Protein AF-A0A1Q7MEI3-F1 (afdb_monomer)

Foldseek 3Di:
DPDDKDKDKDKDFPAWADPDLFKTKTWMWIKIAIVVGPDIDIDTDIDMGGGHSVVSVVQRVCVVVVHDHPLVVVVVCCVVVLVVQQVVCVVVVHDRDDDPPPDDSVRVVVVVVVVVVVVVVVPDD

Solvent-accessible surface area (backbone atoms only — not comparable to full-atom values): 7443 Å² total; per-residue (Å²): 130,82,83,77,74,44,76,48,77,50,76,43,74,77,48,69,42,79,75,50,65,41,30,30,40,33,38,33,42,37,36,40,43,36,40,71,82,82,54,73,48,76,51,74,52,67,47,79,46,76,53,55,45,70,57,46,53,46,53,45,54,42,44,76,69,71,42,79,76,63,66,69,59,55,49,55,53,48,55,53,52,49,52,52,46,31,56,51,21,58,75,71,76,44,87,51,74,76,75,79,80,87,62,53,75,69,57,56,51,53,53,59,52,52,60,54,55,63,56,61,69,74,71,77,126

Nearest PDB structures (foldseek):
  4jf8-assembly1_A-2  TM=7.142E-01  e=5.374E-01  Bartonella birtlesii
  1q6w-assembly2_C  TM=6.175E-01  e=2.749E-01  Archaeoglobus fulgidus DSM 4304
  2c2i-assembly1_B  TM=5.760E-01  e=2.434E-01  Mycobacterium tuberculosis H37Rv
  6yn8-assembly1_A  TM=5.462E-01  e=2.785E+00  Homo sapiens
  3e99-assembly1_A  TM=4.262E-01  e=2.320E+00  Burkholderia mallei ATCC 23344

Radius of gyration: 16.88 Å; Cα contacts (8 Å, |Δi|>4): 154; chains: 1; bounding box: 48×43×38 Å

pLDDT: mean 82.18, std 17.32, range [44.19, 95.88]

Sequence (125 aa):
MPPQVQIAVNINIVGLEMKNESTADAPFVFTVNYSPSIAQLSVKGRAQVIGEEGEISKMIVEHKQNKPPPVAIIQAVSGIAMAEAILLSKSLGIPPPLPPMGLSPEQMQAQQQQGQRKSEARYTT

Mean predicted aligned error: 9.5 Å

Secondary structure (DSSP, 8-state):
-PPPPEEEEEEEE---EEEETTEEEEEEEEEEEEE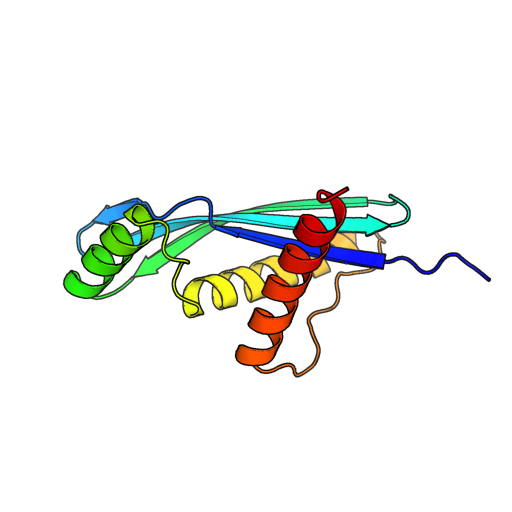S-S-EEEEEEEEEEE--HHHHHHHHHHHHTTPPPPHHHHHHHHHHHHHHHHHHHHHTTSPPPPP-TT--HHHHHHHHHHHHHHHHTTS--

Structure (mmCIF, N/CA/C/O backbone):
data_AF-A0A1Q7MEI3-F1
#
_entry.id   AF-A0A1Q7MEI3-F1
#
loop_
_atom_site.group_PDB
_atom_site.id
_atom_site.type_symbol
_atom_site.label_atom_id
_atom_site.label_alt_id
_atom_site.label_comp_id
_atom_site.label_asym_id
_atom_site.label_entity_id
_atom_site.label_seq_id
_atom_site.pdbx_PDB_ins_code
_atom_site.Cartn_x
_atom_site.Cartn_y
_atom_site.Cartn_z
_atom_site.occupancy
_atom_site.B_iso_or_equiv
_atom_site.auth_seq_id
_atom_site.auth_comp_id
_atom_site.auth_asym_id
_atom_site.auth_atom_id
_atom_site.pdbx_PDB_model_num
ATOM 1 N N . MET A 1 1 ? 28.936 4.604 -18.209 1.00 44.19 1 MET A N 1
ATOM 2 C CA . MET A 1 1 ? 28.252 3.721 -17.237 1.00 44.19 1 MET A CA 1
ATOM 3 C C . MET A 1 1 ? 26.798 3.593 -17.661 1.00 44.19 1 MET A C 1
ATOM 5 O O . MET A 1 1 ? 26.257 4.612 -18.083 1.00 44.19 1 MET A O 1
ATOM 9 N N . PRO A 1 2 ? 26.181 2.400 -17.617 1.00 51.84 2 PRO A N 1
ATOM 10 C CA . PRO A 1 2 ? 24.748 2.280 -17.869 1.00 51.84 2 PRO A CA 1
ATOM 11 C C . PRO A 1 2 ? 23.966 3.095 -16.822 1.00 51.84 2 PRO A C 1
ATOM 13 O O . PRO A 1 2 ? 24.429 3.212 -15.683 1.00 51.84 2 PRO A O 1
ATOM 16 N N . PRO A 1 3 ? 22.825 3.700 -17.191 1.00 67.62 3 PRO A N 1
ATOM 17 C CA . PRO A 1 3 ? 22.032 4.497 -16.264 1.00 67.62 3 PRO A CA 1
ATOM 18 C C . PRO A 1 3 ? 21.553 3.627 -15.098 1.00 67.62 3 PRO A C 1
ATOM 20 O O . PRO A 1 3 ? 20.952 2.573 -15.301 1.00 67.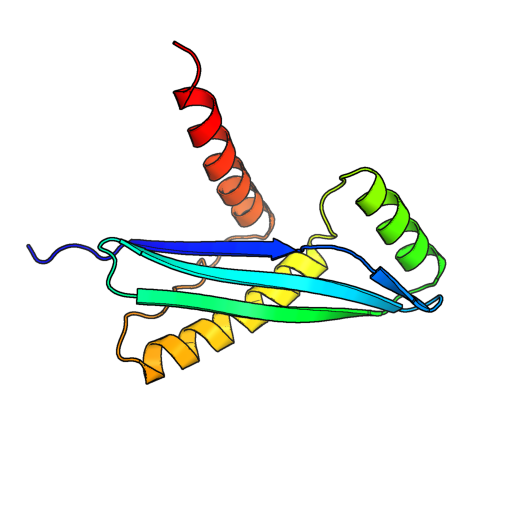62 3 PRO A O 1
ATOM 23 N N . GLN A 1 4 ? 21.837 4.065 -13.871 1.00 77.62 4 GLN A N 1
ATOM 24 C CA . GLN A 1 4 ? 21.303 3.433 -12.668 1.00 77.62 4 GLN A CA 1
ATOM 25 C C . GLN A 1 4 ? 19.794 3.682 -12.626 1.00 77.62 4 GLN A C 1
ATOM 27 O O . GLN A 1 4 ? 19.354 4.831 -12.584 1.00 77.62 4 GLN A O 1
ATOM 32 N N . VAL A 1 5 ? 19.008 2.608 -12.661 1.00 84.88 5 VAL A N 1
ATOM 33 C CA . VAL A 1 5 ? 17.550 2.685 -12.563 1.00 84.88 5 VAL A CA 1
ATOM 34 C C . VAL A 1 5 ? 17.173 2.928 -11.106 1.00 84.88 5 VAL A C 1
ATOM 36 O O . VAL A 1 5 ? 17.458 2.107 -10.236 1.00 84.88 5 VAL A O 1
ATOM 39 N N . GLN A 1 6 ? 16.530 4.059 -10.840 1.00 87.62 6 GLN A N 1
ATOM 40 C CA . GLN A 1 6 ? 15.948 4.381 -9.543 1.00 87.62 6 GLN A CA 1
ATOM 41 C C . GLN A 1 6 ? 14.510 3.872 -9.506 1.00 87.62 6 GLN A C 1
ATOM 43 O O . GLN A 1 6 ? 13.748 4.103 -10.444 1.00 87.62 6 GLN A O 1
ATOM 48 N N . ILE A 1 7 ? 14.138 3.198 -8.421 1.00 90.31 7 ILE A N 1
ATOM 49 C CA . ILE A 1 7 ? 12.797 2.649 -8.225 1.00 90.31 7 ILE A CA 1
ATOM 50 C C . ILE A 1 7 ? 12.179 3.341 -7.014 1.00 90.31 7 ILE A C 1
ATOM 52 O O . ILE A 1 7 ? 12.733 3.287 -5.917 1.00 90.31 7 ILE A O 1
ATOM 56 N N . ALA A 1 8 ? 11.041 3.996 -7.214 1.00 90.00 8 ALA A N 1
ATOM 57 C CA . ALA A 1 8 ? 10.286 4.661 -6.162 1.00 90.00 8 ALA A CA 1
ATOM 58 C C . ALA A 1 8 ? 8.968 3.923 -5.923 1.00 90.00 8 ALA A C 1
ATOM 60 O O . ALA A 1 8 ? 8.191 3.716 -6.856 1.00 90.00 8 ALA A O 1
ATOM 61 N N . VAL A 1 9 ? 8.714 3.563 -4.667 1.00 91.31 9 VAL A N 1
ATOM 62 C CA . VAL A 1 9 ? 7.486 2.892 -4.235 1.00 91.31 9 VAL A CA 1
ATOM 63 C C . VAL A 1 9 ? 6.649 3.859 -3.406 1.00 91.31 9 VAL A C 1
ATOM 65 O O . VAL A 1 9 ? 7.176 4.542 -2.528 1.00 91.31 9 VAL A O 1
ATOM 68 N N . ASN A 1 10 ? 5.347 3.921 -3.671 1.00 90.94 10 ASN A N 1
ATOM 69 C CA . ASN A 1 10 ? 4.405 4.705 -2.879 1.00 90.94 10 ASN A CA 1
ATOM 70 C C . ASN A 1 10 ? 3.148 3.892 -2.576 1.00 90.94 10 ASN A C 1
ATOM 72 O O . ASN A 1 10 ? 2.690 3.115 -3.415 1.00 90.94 10 ASN A O 1
ATOM 76 N N . ILE A 1 11 ? 2.597 4.096 -1.383 1.00 90.50 11 ILE A N 1
ATOM 77 C CA . ILE A 1 11 ? 1.369 3.459 -0.925 1.00 90.50 11 ILE A CA 1
ATOM 78 C C . ILE A 1 11 ? 0.460 4.543 -0.395 1.00 90.50 11 ILE A C 1
ATOM 80 O O . ILE A 1 11 ? 0.845 5.304 0.491 1.00 90.50 11 ILE A O 1
ATOM 84 N N . ASN A 1 12 ? -0.755 4.567 -0.917 1.00 90.50 12 ASN A N 1
ATOM 85 C CA . ASN A 1 12 ? -1.797 5.452 -0.452 1.00 90.50 12 ASN A CA 1
ATOM 86 C C . ASN A 1 12 ? -2.997 4.627 0.006 1.00 90.50 12 ASN A C 1
ATOM 88 O O . ASN A 1 12 ? -3.571 3.882 -0.790 1.00 90.50 12 ASN A O 1
ATOM 92 N N . ILE A 1 13 ? -3.378 4.768 1.273 1.00 90.56 13 ILE A N 1
ATOM 93 C CA . ILE A 1 13 ? -4.654 4.261 1.779 1.00 90.56 13 ILE A CA 1
ATOM 94 C C . ILE A 1 13 ? -5.681 5.360 1.519 1.00 90.56 13 ILE A C 1
ATOM 96 O O . ILE A 1 13 ? -5.595 6.446 2.082 1.00 90.56 13 ILE A O 1
ATOM 100 N N . VAL A 1 14 ? -6.617 5.080 0.618 1.00 86.94 14 VAL A N 1
ATOM 101 C CA . VAL A 1 14 ? -7.574 6.054 0.080 1.00 86.94 14 VAL A CA 1
ATOM 102 C C . VAL A 1 14 ? -8.631 6.425 1.115 1.00 86.94 14 VAL A C 1
ATOM 104 O O . VAL A 1 14 ? -9.094 7.560 1.140 1.00 86.94 14 VAL A O 1
ATOM 107 N N . GLY A 1 15 ? -9.020 5.465 1.950 1.00 85.56 15 GLY A N 1
ATOM 108 C CA . GLY A 1 15 ? -10.083 5.648 2.922 1.00 85.56 15 GLY A CA 1
ATOM 109 C C . GLY A 1 15 ? -10.145 4.521 3.943 1.00 85.56 15 GLY A C 1
ATOM 110 O O . GLY A 1 15 ? -9.474 3.500 3.800 1.00 85.56 15 GLY A O 1
ATOM 111 N N . LEU A 1 16 ? -11.003 4.709 4.943 1.00 89.81 16 LEU A N 1
ATOM 112 C CA . LEU A 1 16 ? -11.478 3.666 5.846 1.00 89.81 16 LEU A CA 1
ATOM 113 C C . LEU A 1 16 ? -13.009 3.695 5.851 1.00 89.81 16 LEU A C 1
ATOM 115 O O . LEU A 1 16 ? -13.624 4.681 6.261 1.00 89.81 16 LEU A O 1
ATOM 119 N N . GLU A 1 17 ? -13.617 2.618 5.365 1.00 90.38 17 GLU A N 1
ATOM 120 C CA . GLU A 1 17 ? -15.060 2.471 5.189 1.00 90.38 17 GLU A CA 1
ATOM 121 C C . GLU A 1 17 ? -15.589 1.387 6.123 1.00 90.38 17 GLU A C 1
ATOM 123 O O . GLU A 1 17 ? -15.304 0.208 5.932 1.00 90.38 17 GLU A O 1
ATOM 128 N N . MET A 1 18 ? -16.401 1.760 7.109 1.00 91.81 18 MET A N 1
ATOM 129 C CA . MET A 1 18 ? -17.081 0.779 7.954 1.00 91.81 18 MET A CA 1
ATOM 130 C C . MET A 1 18 ? -18.009 -0.095 7.098 1.00 91.81 18 MET A C 1
ATOM 132 O O . MET A 1 18 ? -18.800 0.426 6.307 1.00 91.81 18 MET A O 1
ATOM 136 N N . LYS A 1 19 ? -17.911 -1.418 7.252 1.00 93.88 19 LYS A N 1
ATOM 137 C CA . LYS A 1 19 ? -18.821 -2.384 6.615 1.00 93.88 19 LYS A CA 1
ATOM 138 C C . LYS A 1 19 ? -19.842 -2.922 7.608 1.00 93.88 19 LYS A C 1
ATOM 140 O O . LYS A 1 19 ? -21.014 -3.031 7.265 1.00 93.88 19 LYS A O 1
ATOM 145 N N . ASN A 1 20 ? -19.405 -3.222 8.826 1.00 92.44 20 ASN A N 1
ATOM 146 C CA . ASN A 1 20 ? -20.258 -3.517 9.975 1.00 92.44 20 ASN A CA 1
ATOM 147 C C . ASN A 1 20 ? -19.527 -3.124 11.269 1.00 92.44 20 ASN A C 1
ATOM 149 O O . ASN A 1 20 ? -18.413 -2.608 11.213 1.00 92.44 20 ASN A O 1
ATOM 153 N N . GLU A 1 21 ? -20.145 -3.387 12.419 1.00 90.69 21 GLU A N 1
ATOM 154 C CA . GLU A 1 21 ? -19.615 -3.048 13.748 1.00 90.69 21 GLU A CA 1
ATOM 155 C C . GLU A 1 21 ? -18.177 -3.549 13.963 1.00 90.69 21 GLU A C 1
ATOM 157 O O . GLU A 1 21 ? -17.353 -2.826 14.500 1.00 90.69 21 GLU A O 1
ATOM 162 N N . SER A 1 22 ? -17.830 -4.732 13.451 1.00 94.12 22 SER A N 1
ATOM 163 C CA . SER A 1 22 ? -16.516 -5.371 13.651 1.00 94.12 22 SER A CA 1
ATOM 164 C C . SER A 1 22 ? -15.562 -5.289 12.453 1.00 94.12 22 SER A C 1
ATOM 166 O O . SER A 1 22 ? -14.449 -5.816 12.515 1.00 94.12 22 SER A O 1
ATOM 168 N N . THR A 1 23 ? -15.977 -4.672 11.338 1.00 95.12 23 THR A N 1
ATOM 169 C CA . THR A 1 23 ? -15.190 -4.692 10.096 1.00 95.12 23 THR A CA 1
ATOM 170 C C . THR A 1 23 ? -15.196 -3.374 9.331 1.00 95.12 23 THR A C 1
ATOM 172 O O . THR A 1 23 ? -16.216 -2.689 9.205 1.00 95.12 23 THR A O 1
ATOM 175 N N . ALA A 1 24 ? -14.047 -3.051 8.741 1.00 94.50 24 ALA A N 1
ATOM 176 C CA . ALA A 1 24 ? -13.881 -1.923 7.834 1.00 94.50 24 ALA A CA 1
ATOM 177 C C . ALA A 1 24 ? -13.039 -2.305 6.611 1.00 94.50 24 ALA A C 1
ATOM 179 O O . ALA A 1 24 ? -12.090 -3.078 6.719 1.00 94.50 24 ALA A O 1
ATOM 180 N N . ASP A 1 25 ? -13.352 -1.724 5.457 1.00 95.19 25 ASP A N 1
ATOM 181 C CA . ASP A 1 25 ? -12.514 -1.799 4.263 1.00 95.19 25 ASP A CA 1
ATOM 182 C C . ASP A 1 25 ? -11.557 -0.603 4.231 1.00 95.19 25 ASP A C 1
ATOM 184 O O . ASP A 1 25 ? -11.958 0.543 4.432 1.00 95.19 25 ASP A O 1
ATOM 188 N N . ALA A 1 26 ? -10.299 -0.865 3.894 1.00 93.88 26 ALA A N 1
ATOM 189 C CA . ALA A 1 26 ? -9.276 0.129 3.613 1.00 93.88 26 ALA A CA 1
ATOM 190 C C . ALA A 1 26 ? -8.839 0.009 2.142 1.00 93.88 26 ALA A C 1
ATOM 192 O O . ALA A 1 26 ? -7.946 -0.790 1.823 1.00 93.88 26 ALA A O 1
ATOM 193 N N . PRO A 1 27 ? -9.477 0.735 1.203 1.00 95.06 27 PRO A N 1
ATOM 194 C CA . PRO A 1 27 ? -9.031 0.772 -0.181 1.00 95.06 27 PRO A CA 1
ATOM 195 C C . PRO A 1 27 ? -7.636 1.385 -0.273 1.00 95.06 27 PRO A C 1
ATOM 197 O O . PRO A 1 27 ? -7.353 2.400 0.363 1.00 95.06 27 PRO A O 1
ATOM 200 N N . PHE A 1 28 ? -6.764 0.796 -1.083 1.00 94.31 28 PHE A N 1
ATOM 201 C CA . PHE A 1 28 ? -5.399 1.277 -1.248 1.00 94.31 28 PHE A CA 1
ATOM 202 C C . PHE A 1 28 ? -4.948 1.268 -2.705 1.00 94.31 28 PHE A C 1
ATOM 204 O O . PHE A 1 28 ? -5.441 0.506 -3.543 1.00 94.31 28 PHE A O 1
ATOM 211 N N . VAL A 1 29 ? -3.960 2.114 -2.980 1.00 95.81 29 VAL A N 1
ATOM 212 C CA . VAL A 1 29 ? -3.217 2.152 -4.235 1.00 95.81 29 VAL A CA 1
ATOM 213 C C . VAL A 1 29 ? -1.732 2.064 -3.914 1.00 95.81 29 VAL A C 1
ATOM 215 O O . VAL A 1 29 ? -1.183 2.921 -3.225 1.00 95.81 29 VAL A O 1
ATOM 218 N N . PHE A 1 30 ? -1.084 1.030 -4.430 1.00 94.44 30 PHE A N 1
ATOM 219 C CA . PHE A 1 30 ? 0.358 0.842 -4.403 1.00 94.44 30 PHE A CA 1
ATOM 220 C C . PHE A 1 30 ? 0.912 1.166 -5.787 1.00 94.44 30 PHE A C 1
ATOM 222 O O . PHE A 1 30 ? 0.350 0.735 -6.797 1.00 94.44 30 PHE A O 1
ATOM 229 N N . THR A 1 31 ? 2.000 1.924 -5.858 1.00 94.88 31 THR A N 1
ATOM 230 C CA . THR A 1 31 ? 2.632 2.294 -7.127 1.00 94.88 31 THR A CA 1
ATOM 231 C C . THR A 1 31 ? 4.131 2.068 -7.095 1.00 94.88 31 THR A C 1
ATOM 233 O O . THR A 1 31 ? 4.778 2.304 -6.076 1.00 94.88 31 THR A O 1
ATOM 236 N N . VAL A 1 32 ? 4.674 1.646 -8.235 1.00 94.25 32 VAL A N 1
ATOM 237 C CA . VAL A 1 32 ? 6.113 1.552 -8.489 1.00 94.25 32 VAL A CA 1
ATOM 238 C C . VAL A 1 32 ? 6.426 2.395 -9.710 1.00 94.25 32 VAL A C 1
ATOM 240 O O . VAL A 1 32 ? 5.859 2.169 -10.779 1.00 94.25 32 VAL A O 1
ATOM 243 N N . ASN A 1 33 ? 7.328 3.354 -9.553 1.00 93.62 33 ASN A N 1
ATOM 244 C CA . ASN A 1 33 ? 7.771 4.238 -10.622 1.00 93.62 33 ASN A CA 1
ATOM 245 C C . ASN A 1 33 ? 9.271 4.054 -10.847 1.00 93.62 33 ASN A C 1
ATOM 247 O O . ASN A 1 33 ? 10.039 3.991 -9.885 1.00 93.62 33 ASN A O 1
ATOM 251 N N . TYR A 1 34 ? 9.682 3.997 -12.110 1.00 92.19 34 TYR A N 1
ATOM 252 C CA . TYR A 1 34 ? 11.074 3.808 -12.502 1.00 92.19 34 TYR A CA 1
ATOM 253 C C . TYR A 1 34 ? 11.635 5.099 -13.105 1.00 92.19 34 TYR A C 1
ATOM 255 O O . TYR A 1 34 ? 10.943 5.789 -13.851 1.00 92.19 34 TYR A O 1
ATOM 263 N N . SER A 1 35 ? 12.889 5.428 -12.795 1.00 90.69 35 SER A N 1
ATOM 264 C CA . SER A 1 35 ? 13.613 6.555 -13.392 1.00 90.69 35 SER A CA 1
ATOM 265 C C . SER A 1 35 ? 15.003 6.101 -13.861 1.00 90.69 35 SER A C 1
ATOM 267 O O . SER A 1 35 ? 15.808 5.701 -13.018 1.00 90.69 35 SER A O 1
ATOM 269 N N . PRO A 1 36 ? 15.315 6.126 -15.174 1.00 91.44 36 PRO A N 1
ATOM 270 C CA . PRO A 1 36 ? 14.468 6.597 -16.278 1.00 91.44 36 PRO A CA 1
ATOM 271 C C . PRO A 1 36 ? 13.174 5.774 -16.440 1.00 91.44 36 PRO A C 1
ATOM 273 O O . PRO A 1 36 ? 13.113 4.626 -16.001 1.00 91.44 36 PRO A O 1
ATOM 276 N N . SER A 1 37 ? 12.140 6.379 -17.041 1.00 90.50 37 SER A N 1
ATOM 277 C CA . SER A 1 37 ? 10.790 5.796 -17.151 1.00 90.50 37 SER A CA 1
ATOM 278 C C . SER A 1 37 ? 10.759 4.617 -18.120 1.00 90.50 37 SER A C 1
ATOM 280 O O . SER A 1 37 ? 10.476 4.764 -19.306 1.00 90.50 37 SER A O 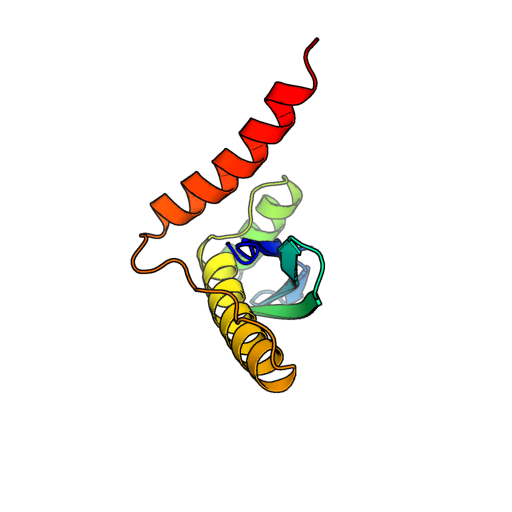1
ATOM 282 N N . ILE A 1 38 ? 11.101 3.442 -17.600 1.00 91.38 38 ILE A N 1
ATOM 283 C CA . ILE A 1 38 ? 11.049 2.167 -18.325 1.00 91.38 38 ILE A CA 1
ATOM 284 C C . ILE A 1 38 ? 9.759 1.393 -18.040 1.00 91.38 38 ILE A C 1
ATOM 286 O O . ILE A 1 38 ? 9.374 0.535 -18.827 1.00 91.38 38 ILE A O 1
ATOM 290 N N . ALA A 1 39 ? 9.104 1.679 -16.913 1.00 92.69 39 ALA A N 1
ATOM 291 C CA . ALA A 1 39 ? 7.868 1.043 -16.486 1.00 92.69 39 ALA A CA 1
ATOM 292 C C . ALA A 1 39 ? 7.175 1.872 -15.397 1.00 92.69 39 ALA A C 1
ATOM 294 O O . ALA A 1 39 ? 7.793 2.700 -14.722 1.00 92.69 39 ALA A O 1
ATOM 295 N N . GLN A 1 40 ? 5.892 1.586 -15.197 1.00 94.12 40 GLN A N 1
ATOM 296 C CA . GLN A 1 40 ? 5.113 2.026 -14.050 1.00 94.12 40 GLN A CA 1
ATOM 297 C C . GLN A 1 40 ? 4.121 0.919 -13.688 1.00 94.12 40 GLN A C 1
ATOM 299 O O . GLN A 1 40 ? 3.441 0.388 -14.564 1.00 94.12 40 GLN A O 1
ATOM 304 N N . LEU A 1 41 ? 4.036 0.570 -12.404 1.00 94.56 41 LEU A N 1
ATOM 305 C CA . LEU A 1 41 ? 3.094 -0.429 -11.900 1.00 94.56 41 LEU A CA 1
ATOM 306 C C . LEU A 1 41 ? 2.135 0.239 -10.928 1.00 94.56 41 LEU A C 1
ATOM 308 O O . LEU A 1 41 ? 2.550 1.055 -10.107 1.00 94.56 41 LEU A O 1
ATOM 312 N N . SER A 1 42 ? 0.860 -0.135 -11.002 1.00 94.31 42 SER A N 1
ATOM 313 C CA . SER A 1 42 ? -0.152 0.261 -10.030 1.00 94.31 42 SER A CA 1
ATOM 314 C C . SER A 1 42 ? -0.968 -0.956 -9.620 1.00 94.31 42 SER A C 1
ATOM 316 O O . SER A 1 42 ? -1.593 -1.601 -10.459 1.00 94.31 42 SER A O 1
ATOM 318 N N . VAL A 1 43 ? -0.961 -1.255 -8.324 1.00 94.19 43 VAL A N 1
ATOM 319 C CA . VAL A 1 43 ? -1.762 -2.313 -7.711 1.00 94.19 43 VAL A CA 1
ATOM 320 C C . VAL A 1 43 ? -2.818 -1.637 -6.850 1.00 94.19 43 VAL A C 1
ATOM 322 O O . VAL A 1 43 ? -2.496 -0.877 -5.937 1.00 94.19 43 VAL A O 1
ATOM 325 N N . LYS A 1 44 ? -4.088 -1.887 -7.161 1.00 95.00 44 LYS A N 1
ATOM 326 C CA . LYS A 1 44 ? -5.226 -1.388 -6.385 1.00 95.00 44 LYS A CA 1
ATOM 327 C C . LYS A 1 44 ? -5.858 -2.551 -5.648 1.00 95.00 44 LYS A C 1
ATOM 329 O O . LYS A 1 44 ? -6.055 -3.613 -6.234 1.00 95.00 44 LYS A O 1
ATOM 334 N N . GLY A 1 45 ? -6.204 -2.336 -4.391 1.00 94.06 45 GLY A N 1
ATOM 335 C CA . GLY A 1 45 ? -6.815 -3.370 -3.572 1.00 94.06 45 GLY A CA 1
ATOM 336 C C . GLY A 1 45 ? -7.668 -2.791 -2.461 1.00 94.06 45 GLY A C 1
ATOM 337 O O . GLY A 1 45 ? -7.799 -1.576 -2.311 1.00 94.06 45 GLY A O 1
ATOM 338 N N . ARG A 1 46 ? -8.266 -3.689 -1.685 1.00 94.56 46 ARG A N 1
ATOM 339 C CA . ARG A 1 46 ? -8.986 -3.367 -0.456 1.00 94.56 46 ARG A CA 1
ATOM 340 C C . ARG A 1 46 ? -8.486 -4.302 0.629 1.00 94.56 46 ARG A C 1
ATOM 342 O O . ARG A 1 46 ? -8.567 -5.515 0.460 1.00 94.56 46 ARG A O 1
ATOM 349 N N . ALA A 1 47 ? -7.946 -3.742 1.703 1.00 93.62 47 ALA A N 1
ATOM 350 C CA . ALA A 1 47 ? -7.651 -4.512 2.900 1.00 93.62 47 ALA A CA 1
ATOM 351 C C . ALA A 1 47 ? -8.898 -4.551 3.781 1.00 93.62 47 ALA A C 1
ATOM 353 O O . ALA A 1 47 ? -9.514 -3.515 4.008 1.00 93.62 47 ALA A O 1
ATOM 354 N N . GLN A 1 48 ? -9.263 -5.730 4.270 1.00 94.81 48 GLN A N 1
ATOM 355 C CA . GLN A 1 48 ? -10.316 -5.866 5.267 1.00 94.81 48 GLN A CA 1
ATOM 356 C C . GLN A 1 48 ? -9.681 -5.833 6.657 1.00 94.81 48 GLN A C 1
ATOM 358 O O . GLN A 1 48 ? -8.780 -6.616 6.956 1.00 94.81 48 GLN A O 1
ATOM 363 N N . VAL A 1 49 ? -10.146 -4.912 7.490 1.00 93.62 49 VAL A N 1
ATOM 364 C CA . VAL A 1 49 ? -9.749 -4.758 8.888 1.00 93.62 49 VAL A CA 1
ATOM 365 C C . VAL A 1 49 ? -10.842 -5.372 9.743 1.00 93.62 49 VAL A C 1
ATOM 367 O O . VAL A 1 49 ? -12.011 -5.031 9.574 1.00 93.62 49 VAL A O 1
ATOM 370 N N . ILE A 1 50 ? -10.458 -6.277 10.638 1.00 94.38 50 ILE A N 1
ATOM 371 C CA . ILE A 1 50 ? -11.360 -6.982 11.549 1.00 94.38 50 ILE A CA 1
ATOM 372 C C . ILE A 1 50 ? -10.869 -6.707 12.968 1.00 94.38 50 ILE A C 1
ATOM 374 O O . ILE A 1 50 ? -9.675 -6.857 13.233 1.00 94.38 50 ILE A O 1
ATOM 378 N N . GLY A 1 51 ? -11.766 -6.295 13.858 1.00 93.06 51 GLY A N 1
ATOM 379 C CA . GLY A 1 51 ? -11.430 -5.947 15.238 1.00 93.06 51 GLY A CA 1
ATOM 380 C C . GLY A 1 51 ? -12.670 -5.761 16.105 1.00 93.06 51 GLY A C 1
ATOM 381 O O . GLY A 1 51 ? -13.793 -6.016 15.664 1.00 93.06 51 GLY A O 1
ATOM 382 N N . GLU A 1 52 ? -12.469 -5.317 17.344 1.00 95.88 52 GLU A N 1
ATOM 383 C CA . GLU A 1 52 ? -13.583 -5.001 18.239 1.00 95.88 52 GLU A CA 1
ATOM 384 C C . GLU A 1 52 ? -14.339 -3.747 17.771 1.00 95.88 52 GLU A C 1
ATOM 386 O O . GLU A 1 52 ? -13.755 -2.824 17.196 1.00 95.88 52 GLU A O 1
ATOM 391 N N . GLU A 1 53 ? -15.641 -3.673 18.063 1.00 94.44 53 GLU A N 1
ATOM 392 C CA . GLU A 1 53 ? -16.502 -2.565 17.621 1.00 94.44 53 GLU A CA 1
ATOM 393 C C . GLU A 1 53 ? -15.977 -1.189 18.046 1.00 94.44 53 GLU A C 1
ATOM 395 O O . GLU A 1 53 ? -15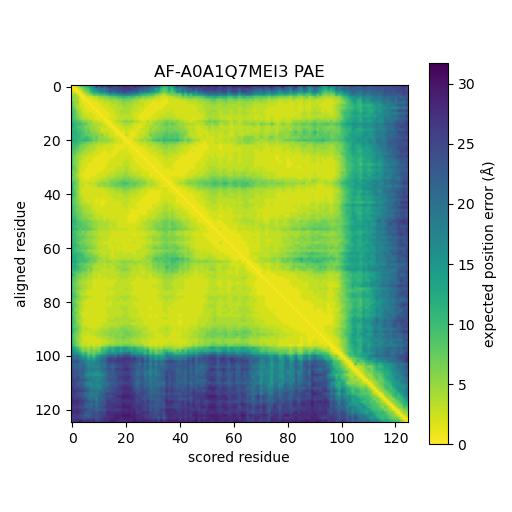.963 -0.237 17.254 1.00 94.44 53 GLU A O 1
ATOM 400 N N . GLY A 1 54 ? -15.489 -1.089 19.285 1.00 93.88 54 GLY A N 1
ATOM 401 C CA . GLY A 1 54 ? -14.898 0.138 19.812 1.00 93.88 54 GLY A CA 1
ATOM 402 C C . GLY A 1 54 ? -13.633 0.558 19.059 1.00 93.88 54 GLY A C 1
ATOM 403 O O . GLY A 1 54 ? -13.434 1.750 18.809 1.00 93.88 54 GLY A O 1
ATOM 404 N N . GLU A 1 55 ? -12.799 -0.400 18.647 1.00 92.38 55 GLU A N 1
ATOM 405 C CA . GLU A 1 55 ? -11.568 -0.135 17.897 1.00 92.38 55 GLU A CA 1
ATOM 406 C C . GLU A 1 55 ? -11.866 0.313 16.466 1.00 92.38 55 GLU A C 1
ATOM 408 O O . GLU A 1 55 ? -11.315 1.319 16.007 1.00 92.38 55 GLU A O 1
ATOM 413 N N . ILE A 1 56 ? -12.779 -0.381 15.780 1.00 94.19 56 ILE A N 1
ATOM 414 C CA . ILE A 1 56 ? -13.192 -0.044 14.412 1.00 94.19 56 ILE A CA 1
ATOM 415 C C . ILE A 1 56 ? -13.847 1.338 14.387 1.00 94.19 56 ILE A C 1
ATOM 417 O O . ILE A 1 56 ? -13.464 2.197 13.586 1.00 94.19 56 ILE A O 1
ATOM 421 N N . SER A 1 57 ? -14.780 1.596 15.302 1.00 92.44 57 SER A N 1
ATOM 422 C CA . SER A 1 57 ? -15.459 2.890 15.407 1.00 92.44 57 SER A CA 1
ATOM 423 C C . SER A 1 57 ? -14.475 4.026 15.680 1.00 92.44 57 SER A C 1
ATOM 425 O O . SER A 1 57 ? -14.516 5.060 15.003 1.00 92.44 57 SER A O 1
ATOM 427 N N . LYS A 1 58 ? -13.537 3.828 16.615 1.00 92.25 58 LYS A N 1
ATOM 428 C CA . LYS A 1 58 ? -12.486 4.808 16.910 1.00 92.25 58 LYS A CA 1
ATOM 429 C C . LYS A 1 58 ? -11.609 5.070 15.689 1.00 92.25 58 LYS A C 1
ATOM 431 O O . LYS A 1 58 ? -11.404 6.231 15.341 1.00 92.25 58 LYS A O 1
ATOM 436 N N . MET A 1 59 ? -11.144 4.023 15.014 1.00 90.69 59 MET A N 1
ATOM 437 C CA . MET A 1 59 ? -10.307 4.138 13.819 1.00 90.69 59 MET A CA 1
ATOM 438 C C . MET A 1 59 ? -11.004 4.946 12.711 1.00 90.69 59 MET A C 1
ATOM 440 O O . MET A 1 59 ? -10.385 5.815 12.096 1.00 90.69 59 MET A O 1
ATOM 444 N N . ILE A 1 60 ? -12.300 4.715 12.484 1.00 90.00 60 ILE A N 1
ATOM 445 C CA . ILE A 1 60 ? -13.097 5.459 11.496 1.00 90.00 60 ILE A CA 1
ATOM 446 C C . ILE A 1 60 ? -13.217 6.940 11.879 1.00 90.00 60 ILE A C 1
ATOM 448 O O . ILE A 1 60 ? -13.056 7.817 11.027 1.00 90.00 60 ILE A O 1
ATO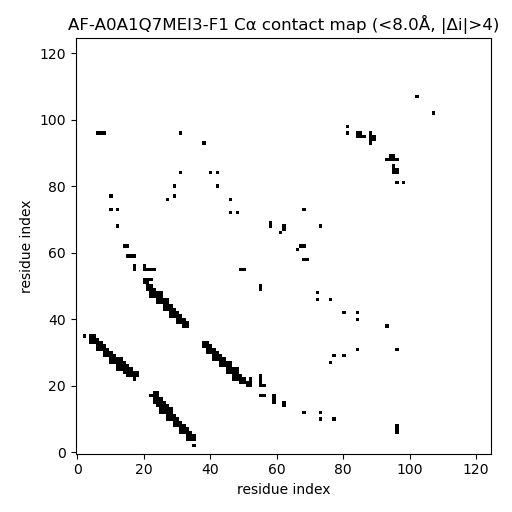M 452 N N . VAL A 1 61 ? -13.482 7.241 13.154 1.00 92.25 61 VAL A N 1
ATOM 453 C CA . VAL A 1 61 ? -13.559 8.625 13.652 1.00 92.25 61 VAL A CA 1
ATOM 454 C C . VAL A 1 61 ? -12.210 9.333 13.525 1.00 92.25 61 VAL A C 1
ATOM 456 O O . VAL A 1 61 ? -12.155 10.470 13.060 1.00 92.25 61 VAL A O 1
ATOM 459 N N . GLU A 1 62 ? -11.120 8.665 13.892 1.0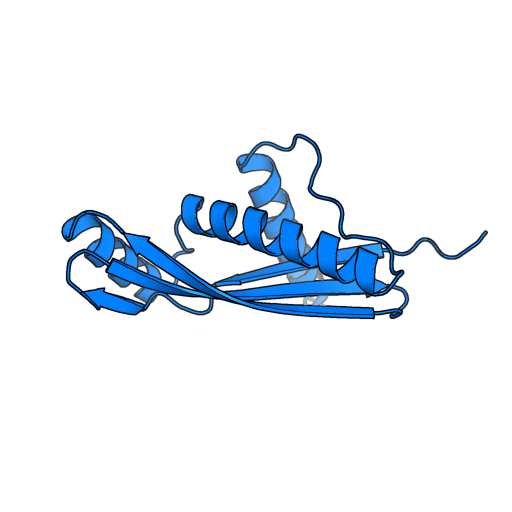0 91.25 62 GLU A N 1
ATOM 460 C CA . GLU A 1 62 ? -9.763 9.197 13.778 1.00 91.25 62 GLU A CA 1
ATOM 461 C C . GLU A 1 62 ? -9.385 9.482 12.322 1.00 91.25 62 GLU A C 1
ATOM 463 O O . GLU A 1 62 ? -8.851 10.551 12.021 1.00 91.25 62 GLU A O 1
ATOM 468 N N . HIS A 1 63 ? -9.741 8.588 11.401 1.00 87.31 63 HIS A N 1
ATOM 469 C CA . HIS A 1 63 ? -9.500 8.797 9.979 1.00 87.31 63 HIS A CA 1
ATOM 470 C C . HIS A 1 63 ? -10.273 9.999 9.418 1.00 87.31 63 HIS A C 1
ATOM 472 O O . HIS A 1 63 ? -9.709 10.798 8.671 1.00 87.31 63 HIS A O 1
ATOM 478 N N . LYS A 1 64 ? -11.529 10.207 9.845 1.00 88.06 64 LYS A N 1
ATOM 479 C CA . LYS A 1 64 ? -12.308 11.416 9.499 1.00 88.06 64 LYS A CA 1
ATOM 480 C C . LYS A 1 64 ? -11.665 12.711 10.009 1.00 88.06 64 LYS A C 1
ATOM 482 O O . LYS A 1 64 ? -11.910 13.772 9.446 1.00 88.06 64 LYS A O 1
ATOM 487 N N . GLN A 1 65 ? -10.838 12.633 11.051 1.00 91.81 65 GLN A N 1
ATOM 488 C CA . GLN A 1 65 ? -10.041 13.754 11.564 1.00 91.81 65 GLN A CA 1
ATOM 489 C C . GLN A 1 65 ? -8.705 13.925 10.820 1.00 91.81 65 GLN A C 1
ATOM 491 O O . GLN A 1 65 ? -7.834 14.651 11.295 1.00 91.81 65 GLN A O 1
ATOM 496 N N . ASN A 1 66 ? -8.523 13.269 9.668 1.00 85.81 66 ASN A N 1
ATOM 497 C CA . ASN A 1 66 ? -7.278 13.234 8.895 1.00 85.81 66 ASN A CA 1
ATOM 498 C C . ASN A 1 66 ? -6.084 12.663 9.673 1.00 85.81 66 ASN A C 1
ATOM 500 O O . ASN A 1 66 ? -4.930 12.947 9.344 1.00 85.81 66 ASN A O 1
ATOM 504 N N . LYS A 1 67 ? -6.335 11.840 10.700 1.00 88.19 67 LYS A N 1
ATOM 505 C CA . LYS A 1 67 ? -5.253 11.083 11.327 1.00 88.19 67 LYS A CA 1
ATOM 506 C C . LYS A 1 67 ? -4.789 9.975 10.375 1.00 88.19 67 LYS A C 1
ATOM 508 O O . LYS A 1 67 ? -5.611 9.403 9.648 1.00 88.19 67 LYS A O 1
ATOM 513 N N . PRO A 1 68 ? -3.481 9.664 10.367 1.00 84.56 68 PRO A N 1
ATOM 514 C CA . PRO A 1 68 ? -2.958 8.592 9.539 1.00 84.56 68 PRO A CA 1
ATOM 515 C C . PRO A 1 68 ? -3.587 7.247 9.940 1.00 84.56 68 PRO A C 1
ATOM 517 O O . PRO A 1 68 ? -3.868 7.036 11.123 1.00 84.56 68 PRO A O 1
ATOM 520 N N . PRO A 1 69 ? -3.785 6.321 8.985 1.00 85.38 69 PRO A N 1
ATOM 521 C CA . PRO A 1 69 ? -4.236 4.971 9.295 1.00 85.38 69 PRO A CA 1
ATOM 522 C C . PRO A 1 69 ? -3.283 4.259 10.266 1.00 85.38 69 PRO A C 1
ATOM 524 O O . PRO A 1 69 ? -2.077 4.536 10.257 1.00 85.38 69 PRO A O 1
ATOM 527 N N . PRO A 1 70 ? -3.786 3.295 11.056 1.00 87.69 70 PRO A N 1
ATOM 528 C CA . PRO A 1 70 ? -2.947 2.449 11.888 1.00 87.69 70 PRO A CA 1
ATOM 529 C C . PRO A 1 70 ? -1.765 1.851 11.120 1.00 87.69 70 PRO A C 1
ATOM 531 O O . PRO A 1 70 ? -1.911 1.302 10.025 1.00 87.69 70 PRO A O 1
ATOM 534 N N . VAL A 1 71 ? -0.586 1.908 11.737 1.00 86.56 71 VAL A N 1
ATOM 535 C CA . VAL A 1 71 ? 0.679 1.449 11.141 1.00 86.56 71 VAL A CA 1
ATOM 536 C C . VAL A 1 71 ? 0.606 -0.018 10.717 1.00 86.56 71 VAL A C 1
ATOM 538 O O . VAL A 1 71 ? 1.141 -0.377 9.672 1.00 86.56 71 VAL A O 1
ATOM 541 N N . ALA A 1 72 ? -0.108 -0.848 11.480 1.00 88.06 72 ALA A N 1
ATOM 542 C CA . ALA A 1 72 ? -0.318 -2.257 11.163 1.00 88.06 72 ALA A CA 1
ATOM 543 C C . ALA A 1 72 ? -0.992 -2.459 9.793 1.00 88.06 72 ALA A C 1
ATOM 545 O O . ALA A 1 72 ? -0.577 -3.327 9.028 1.00 88.06 72 ALA A O 1
ATOM 546 N N . ILE A 1 73 ? -1.972 -1.618 9.442 1.00 89.19 73 ILE A N 1
ATOM 547 C CA . ILE A 1 73 ? -2.656 -1.682 8.143 1.00 89.19 73 ILE A CA 1
ATOM 548 C C . ILE A 1 73 ? -1.680 -1.309 7.029 1.00 89.19 73 ILE A C 1
ATOM 550 O O . ILE A 1 73 ? -1.576 -2.024 6.033 1.00 89.19 73 ILE A O 1
ATOM 554 N N . ILE A 1 74 ? -0.922 -0.222 7.219 1.00 89.06 74 ILE A N 1
ATOM 555 C CA . ILE A 1 74 ? 0.086 0.225 6.250 1.00 89.06 74 ILE A CA 1
ATOM 556 C C . ILE A 1 74 ? 1.098 -0.897 6.004 1.00 89.06 74 ILE A C 1
ATOM 558 O O . ILE A 1 74 ? 1.376 -1.222 4.852 1.00 89.06 74 ILE A O 1
ATOM 562 N N . GLN A 1 75 ? 1.616 -1.526 7.058 1.00 88.00 75 GLN A N 1
ATOM 563 C CA . GLN A 1 75 ? 2.606 -2.600 6.951 1.00 88.00 75 GLN A CA 1
ATOM 564 C C . GLN A 1 75 ? 2.053 -3.844 6.255 1.00 88.00 75 GLN A C 1
ATOM 566 O O . GLN A 1 75 ? 2.704 -4.366 5.349 1.00 88.00 75 GLN A O 1
ATOM 571 N N . ALA A 1 76 ? 0.852 -4.288 6.631 1.00 89.62 76 ALA A N 1
ATOM 572 C CA . ALA A 1 76 ? 0.214 -5.454 6.028 1.00 89.62 76 ALA A CA 1
ATOM 573 C C . ALA A 1 76 ? -0.026 -5.250 4.522 1.00 89.62 76 ALA A C 1
ATOM 575 O O . ALA A 1 76 ? 0.366 -6.088 3.707 1.00 89.62 76 ALA A O 1
ATOM 576 N N . VAL A 1 77 ? -0.585 -4.095 4.143 1.00 91.94 77 VAL A N 1
ATOM 577 C CA . VAL A 1 77 ? -0.795 -3.722 2.736 1.00 91.94 77 VAL A CA 1
ATOM 578 C C . VAL A 1 77 ? 0.535 -3.625 1.989 1.00 91.94 77 VAL A C 1
ATOM 580 O O . VAL A 1 77 ? 0.650 -4.142 0.879 1.00 91.94 77 VAL A O 1
ATOM 583 N N . SER A 1 78 ? 1.551 -3.007 2.600 1.00 90.12 78 SER A N 1
ATOM 584 C CA . SER A 1 78 ? 2.883 -2.858 2.000 1.00 90.12 78 SER A CA 1
ATOM 585 C C . SER A 1 78 ? 3.520 -4.200 1.675 1.00 90.12 78 SER A C 1
ATOM 587 O O . SER A 1 78 ? 4.035 -4.372 0.574 1.00 90.12 78 SER A O 1
ATOM 589 N N . GLY A 1 79 ? 3.485 -5.146 2.616 1.00 90.12 79 GLY A N 1
ATOM 590 C CA . GLY A 1 79 ? 4.100 -6.459 2.438 1.00 90.12 79 GLY A CA 1
ATOM 591 C C . GLY A 1 79 ? 3.474 -7.235 1.283 1.00 90.12 79 GLY A C 1
ATOM 592 O O . GLY A 1 79 ? 4.189 -7.718 0.406 1.00 90.12 79 GLY A O 1
ATOM 593 N N . ILE A 1 80 ? 2.140 -7.289 1.243 1.00 91.50 80 ILE A N 1
ATOM 594 C CA . ILE A 1 80 ? 1.401 -8.000 0.191 1.00 91.50 80 ILE A CA 1
ATOM 595 C C . ILE A 1 80 ? 1.619 -7.326 -1.167 1.00 91.50 80 ILE A C 1
ATOM 597 O O . ILE A 1 80 ? 2.001 -7.982 -2.133 1.00 91.50 80 ILE A O 1
ATOM 601 N N . ALA A 1 81 ? 1.432 -6.008 -1.249 1.00 92.75 81 ALA A N 1
ATOM 602 C CA . ALA A 1 81 ? 1.544 -5.295 -2.517 1.00 92.75 81 ALA A CA 1
ATOM 603 C C . ALA A 1 81 ? 2.981 -5.288 -3.068 1.00 92.75 81 ALA A C 1
ATOM 605 O O . ALA A 1 81 ? 3.168 -5.364 -4.282 1.00 92.75 81 ALA A O 1
ATOM 606 N N . MET A 1 82 ? 3.996 -5.258 -2.197 1.00 92.50 82 MET A N 1
ATOM 607 C CA . MET A 1 82 ? 5.393 -5.423 -2.601 1.00 92.50 82 MET A CA 1
ATOM 608 C C . MET A 1 82 ? 5.634 -6.813 -3.204 1.00 92.50 82 MET A C 1
ATOM 610 O O . MET A 1 82 ? 6.269 -6.909 -4.252 1.00 92.50 82 MET A O 1
ATOM 614 N N . ALA A 1 83 ? 5.119 -7.881 -2.583 1.00 92.81 83 ALA A N 1
ATOM 615 C CA . ALA A 1 83 ? 5.259 -9.239 -3.110 1.00 92.81 83 ALA A CA 1
ATOM 616 C C . ALA A 1 83 ? 4.634 -9.372 -4.511 1.00 92.81 83 ALA A C 1
ATOM 618 O O . ALA A 1 83 ? 5.289 -9.860 -5.434 1.00 92.81 83 ALA A O 1
ATOM 619 N N . GLU A 1 84 ? 3.420 -8.849 -4.693 1.00 93.88 84 GLU A N 1
ATOM 620 C CA . GLU A 1 84 ? 2.751 -8.799 -5.998 1.00 93.88 84 GLU A CA 1
ATOM 621 C C . GLU A 1 84 ? 3.564 -8.002 -7.022 1.00 93.88 84 GLU A C 1
ATOM 623 O O . GLU A 1 84 ? 3.795 -8.460 -8.142 1.00 93.88 84 GLU A O 1
ATOM 628 N N . ALA A 1 85 ? 4.075 -6.832 -6.635 1.00 93.44 85 ALA A N 1
ATOM 629 C CA . ALA A 1 85 ? 4.889 -6.012 -7.520 1.00 93.44 85 ALA A CA 1
ATOM 630 C C . ALA A 1 85 ? 6.175 -6.729 -7.959 1.00 93.44 85 ALA A C 1
ATOM 632 O O . ALA A 1 85 ? 6.529 -6.654 -9.131 1.00 93.44 85 ALA A O 1
ATOM 633 N N . ILE A 1 86 ? 6.839 -7.475 -7.071 1.00 94.00 86 ILE A N 1
ATOM 634 C CA . ILE A 1 86 ? 8.026 -8.276 -7.415 1.00 94.00 86 ILE A CA 1
ATOM 635 C C . ILE A 1 86 ? 7.679 -9.350 -8.454 1.00 94.00 86 ILE A C 1
ATOM 637 O O . ILE A 1 86 ? 8.404 -9.512 -9.443 1.00 94.00 86 ILE A O 1
ATOM 641 N N . LEU A 1 87 ? 6.571 -10.072 -8.260 1.00 95.06 87 LEU A N 1
ATOM 642 C CA . LEU A 1 87 ? 6.124 -11.110 -9.194 1.00 95.06 87 LEU A CA 1
ATOM 643 C C . LEU A 1 87 ? 5.735 -10.524 -10.560 1.00 95.06 87 LEU A C 1
ATOM 645 O O . LEU A 1 87 ? 6.106 -11.081 -11.602 1.00 95.06 87 LEU A O 1
ATOM 649 N N . LEU A 1 88 ? 5.056 -9.375 -10.569 1.00 95.38 88 LEU A N 1
ATOM 650 C CA . LEU A 1 88 ? 4.716 -8.644 -11.790 1.00 95.38 88 LEU A CA 1
ATOM 651 C C . LEU A 1 88 ? 5.973 -8.146 -12.510 1.00 95.38 88 LEU A C 1
ATOM 653 O O . LEU A 1 88 ? 6.116 -8.374 -13.710 1.00 95.38 88 LEU A O 1
ATOM 657 N N . SER A 1 89 ? 6.922 -7.545 -11.788 1.00 94.19 89 SER A N 1
ATOM 658 C CA . SER A 1 89 ? 8.191 -7.081 -12.356 1.00 94.19 89 SER A CA 1
ATOM 659 C C . SER A 1 89 ? 8.974 -8.220 -13.009 1.00 94.19 89 SER A C 1
ATOM 661 O O . SER A 1 89 ? 9.423 -8.078 -14.147 1.00 94.19 89 SER A O 1
ATOM 663 N N . LYS A 1 90 ? 9.064 -9.382 -12.343 1.00 94.19 90 LYS A N 1
ATOM 664 C CA . LYS A 1 90 ? 9.689 -10.586 -12.914 1.00 94.19 90 LYS A CA 1
ATOM 665 C C . LYS A 1 90 ? 9.000 -11.021 -14.207 1.00 94.19 90 LYS A C 1
ATOM 667 O O . LYS A 1 90 ? 9.680 -11.371 -15.166 1.00 94.19 90 LYS A O 1
ATOM 672 N N . SER A 1 91 ? 7.670 -11.009 -14.230 1.00 95.50 91 SER A N 1
ATOM 673 C CA . SER A 1 91 ? 6.884 -11.424 -15.400 1.00 95.50 91 SER A CA 1
ATOM 674 C C . SER A 1 91 ? 7.041 -10.461 -16.583 1.00 95.50 91 SER A C 1
ATOM 676 O O . SER A 1 91 ? 6.978 -10.889 -17.730 1.00 95.50 91 SER A O 1
ATOM 678 N N . LEU A 1 92 ? 7.298 -9.180 -16.306 1.00 92.94 92 LEU A N 1
ATOM 679 C CA . LEU A 1 92 ? 7.536 -8.132 -17.303 1.00 92.94 92 LEU A CA 1
ATOM 680 C C . LEU A 1 92 ? 9.016 -7.979 -17.699 1.00 92.94 92 LEU A C 1
ATOM 682 O O . LEU A 1 92 ? 9.332 -7.154 -18.552 1.00 92.94 92 LEU A O 1
ATOM 686 N N . GLY A 1 93 ? 9.930 -8.738 -17.086 1.00 92.31 93 GLY A N 1
ATOM 687 C CA . GLY A 1 93 ? 11.368 -8.641 -17.356 1.00 92.31 93 GLY A CA 1
ATOM 688 C C . GLY A 1 93 ? 12.006 -7.321 -16.905 1.00 92.31 93 GLY A C 1
ATOM 689 O O . GLY A 1 93 ? 13.080 -6.966 -17.388 1.00 92.31 93 GLY A O 1
ATOM 690 N N . ILE A 1 94 ? 11.363 -6.590 -15.991 1.00 93.56 94 ILE A N 1
ATOM 691 C CA . ILE A 1 94 ? 11.871 -5.327 -15.437 1.00 93.56 94 ILE A CA 1
ATOM 692 C C . ILE A 1 94 ? 12.485 -5.556 -14.048 1.00 93.56 94 ILE A C 1
ATOM 694 O O . ILE A 1 94 ? 12.082 -6.487 -13.344 1.00 93.56 94 ILE A O 1
ATOM 698 N N . PRO A 1 95 ? 13.433 -4.709 -13.604 1.00 91.88 95 PRO A N 1
ATOM 699 C CA . PRO A 1 95 ? 14.005 -4.824 -12.266 1.00 91.88 95 PRO A CA 1
ATOM 700 C C . PRO A 1 95 ? 12.912 -4.787 -11.179 1.00 91.88 95 PRO A C 1
ATOM 702 O O . PRO A 1 95 ? 12.066 -3.890 -11.209 1.00 91.88 95 PRO A O 1
ATOM 705 N N . PRO A 1 96 ? 12.877 -5.734 -10.227 1.00 93.25 96 PRO A N 1
ATOM 706 C CA . PRO A 1 96 ? 11.864 -5.737 -9.177 1.00 93.25 96 PRO A CA 1
ATOM 707 C C . PRO A 1 96 ? 12.098 -4.608 -8.161 1.00 93.25 96 PRO A C 1
ATOM 709 O O . PRO A 1 96 ? 13.252 -4.245 -7.911 1.00 93.25 96 PRO A O 1
ATOM 712 N N . PRO A 1 97 ? 11.036 -4.058 -7.542 1.00 90.31 97 PRO A N 1
ATOM 713 C CA . PRO A 1 97 ? 11.200 -3.175 -6.395 1.00 90.31 97 PRO A CA 1
ATOM 714 C C . PRO A 1 97 ? 11.830 -3.955 -5.236 1.00 90.31 97 PRO A C 1
ATOM 716 O O . PRO A 1 97 ? 11.442 -5.087 -4.947 1.00 90.31 97 PRO A O 1
ATOM 719 N N . LEU A 1 98 ? 12.819 -3.355 -4.576 1.00 82.88 98 LEU A N 1
ATOM 720 C CA . LEU A 1 98 ? 13.471 -3.971 -3.426 1.00 82.88 98 LEU A CA 1
ATOM 721 C C . LEU A 1 98 ? 12.743 -3.568 -2.140 1.00 82.88 98 LEU A C 1
ATOM 723 O O . LEU A 1 98 ? 12.524 -2.372 -1.922 1.00 82.88 98 LEU A O 1
ATOM 727 N N . PRO A 1 99 ? 12.400 -4.525 -1.261 1.00 71.44 99 PRO A N 1
ATOM 728 C CA . PRO A 1 99 ? 11.959 -4.179 0.074 1.00 71.44 99 PRO A CA 1
ATOM 729 C C . PRO A 1 99 ? 13.095 -3.491 0.837 1.00 71.44 99 PRO A C 1
ATOM 731 O O . PRO A 1 99 ? 14.263 -3.841 0.641 1.00 71.44 99 PRO A O 1
ATOM 734 N N . PRO A 1 100 ? 12.786 -2.522 1.716 1.00 66.06 100 PRO A N 1
ATOM 735 C CA . PRO A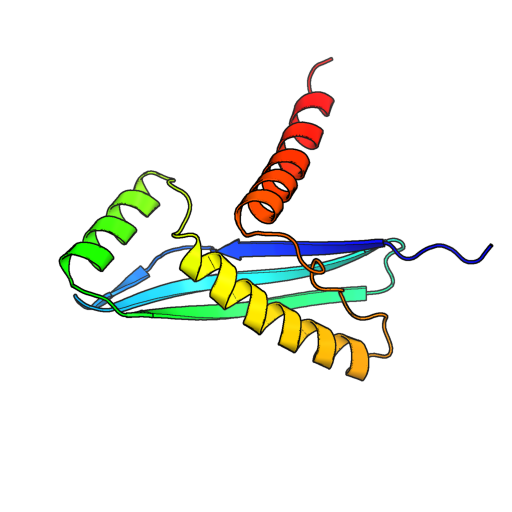 1 100 ? 13.787 -1.967 2.612 1.00 66.06 100 PRO A CA 1
ATOM 736 C C . PRO A 1 100 ? 14.369 -3.109 3.453 1.00 66.06 100 PRO A C 1
ATOM 738 O O . PRO A 1 100 ? 13.677 -3.714 4.271 1.00 66.06 100 PRO A O 1
ATOM 741 N N . MET A 1 101 ? 15.635 -3.453 3.215 1.00 50.38 101 MET A N 1
ATOM 742 C CA . MET A 1 101 ? 16.301 -4.526 3.947 1.00 50.38 101 MET A CA 1
ATOM 743 C C . MET A 1 101 ? 16.495 -4.096 5.403 1.00 50.38 101 MET A C 1
ATOM 745 O O . MET A 1 101 ? 17.218 -3.143 5.675 1.00 50.38 101 MET A O 1
ATOM 749 N N . GLY A 1 102 ? 15.847 -4.799 6.335 1.00 50.78 102 GLY A N 1
ATOM 750 C CA . GLY A 1 102 ? 16.159 -4.737 7.767 1.00 50.78 102 GLY A CA 1
ATOM 751 C C . GLY A 1 102 ? 15.873 -3.414 8.486 1.00 50.78 102 GLY A C 1
ATOM 752 O O . GLY A 1 102 ? 16.380 -3.230 9.588 1.00 50.78 102 GLY A O 1
ATOM 753 N N . LEU A 1 103 ? 15.087 -2.500 7.909 1.00 47.62 103 LEU A N 1
ATOM 754 C CA . LEU A 1 103 ? 14.710 -1.266 8.604 1.00 47.62 103 LEU A CA 1
ATOM 755 C C . LEU A 1 103 ? 13.541 -1.522 9.560 1.00 47.62 103 LEU A C 1
ATOM 757 O O . LEU A 1 103 ? 12.523 -2.102 9.174 1.00 47.62 103 LEU A O 1
ATOM 761 N N . SER A 1 104 ? 13.682 -1.071 10.807 1.00 53.38 104 SER A N 1
ATOM 762 C CA . SER A 1 104 ? 12.604 -1.129 11.790 1.00 53.38 104 SER A CA 1
ATOM 763 C C . SER A 1 104 ? 11.408 -0.267 11.335 1.00 53.38 104 SER A C 1
ATOM 765 O O . SER A 1 104 ? 11.579 0.684 10.563 1.00 53.38 104 SER A O 1
ATOM 767 N N . PRO A 1 105 ? 10.178 -0.554 11.802 1.00 54.16 105 PRO A N 1
ATOM 768 C CA . PRO A 1 105 ? 8.985 0.259 11.539 1.00 54.16 105 PRO A CA 1
ATOM 769 C C . PRO A 1 105 ? 9.179 1.777 11.684 1.00 54.16 105 PRO A C 1
ATOM 771 O O . PRO A 1 105 ? 8.645 2.549 10.887 1.00 54.16 105 PRO A O 1
ATOM 774 N N . GLU A 1 106 ? 9.982 2.200 12.661 1.00 54.16 106 GLU A N 1
ATOM 775 C CA . GLU A 1 106 ? 10.301 3.607 12.937 1.00 54.16 106 GLU A CA 1
ATOM 776 C C . GLU A 1 106 ? 11.158 4.241 11.830 1.00 54.16 106 GLU A C 1
ATOM 778 O O . GLU A 1 106 ? 10.958 5.398 11.454 1.00 54.16 106 GLU A O 1
ATOM 783 N N . GLN A 1 107 ? 12.078 3.475 11.239 1.00 54.03 107 GLN A N 1
ATOM 784 C CA . GLN A 1 107 ? 12.938 3.943 10.149 1.00 54.03 107 GLN A CA 1
ATOM 785 C C . GLN A 1 107 ? 12.170 4.064 8.822 1.00 54.03 107 GLN A C 1
ATOM 787 O O . GLN A 1 107 ? 12.443 4.973 8.033 1.00 54.03 107 GLN A O 1
ATOM 792 N N . MET A 1 108 ? 11.155 3.218 8.601 1.00 55.28 108 MET A N 1
ATOM 793 C CA . MET A 1 108 ? 10.243 3.344 7.455 1.00 55.28 108 MET A CA 1
ATOM 794 C C . MET A 1 108 ? 9.374 4.611 7.537 1.00 55.28 108 MET A C 1
ATOM 796 O O . MET A 1 108 ? 9.171 5.280 6.521 1.00 55.28 108 MET A O 1
ATOM 800 N N . GLN A 1 109 ? 8.914 4.999 8.733 1.00 55.78 109 GLN A N 1
ATOM 801 C CA . GLN A 1 109 ? 8.170 6.253 8.934 1.00 55.78 109 GLN A CA 1
ATOM 802 C C . GLN A 1 109 ? 9.047 7.495 8.720 1.00 55.78 109 GLN A C 1
ATOM 804 O O . GLN A 1 109 ? 8.601 8.469 8.107 1.00 55.78 109 GLN A O 1
ATOM 809 N N . ALA A 1 110 ? 10.313 7.453 9.151 1.00 54.84 110 ALA A N 1
ATOM 810 C CA . ALA A 1 110 ? 11.258 8.550 8.943 1.00 54.84 110 ALA A CA 1
ATOM 811 C C . ALA A 1 110 ? 11.558 8.800 7.451 1.00 54.84 110 ALA A C 1
ATOM 813 O O . ALA A 1 110 ? 11.685 9.953 7.033 1.00 54.84 110 ALA A O 1
ATOM 814 N N . GLN A 1 111 ? 11.611 7.750 6.623 1.00 54.53 111 GLN A N 1
ATOM 815 C CA . GLN A 1 111 ? 11.794 7.899 5.174 1.00 54.53 111 GLN A CA 1
ATOM 816 C C . GLN A 1 111 ? 10.536 8.418 4.460 1.00 54.53 111 GLN A C 1
ATOM 818 O O . GLN A 1 111 ? 10.660 9.238 3.547 1.00 54.53 111 GLN A O 1
ATOM 823 N N . GLN A 1 112 ? 9.332 8.031 4.903 1.00 54.28 112 GLN A N 1
ATOM 824 C CA . GLN A 1 112 ? 8.082 8.593 4.368 1.00 54.28 112 GLN A CA 1
ATOM 825 C C . GLN A 1 112 ? 7.930 10.091 4.705 1.00 54.28 112 GLN A C 1
ATOM 827 O O . GLN A 1 112 ? 7.514 10.870 3.847 1.00 54.28 112 GLN A O 1
ATOM 832 N N . GLN A 1 113 ? 8.358 10.529 5.897 1.00 51.03 113 GLN A N 1
ATOM 833 C CA . GLN A 1 113 ? 8.349 11.952 6.278 1.00 51.03 113 GLN A CA 1
ATOM 834 C C . GLN A 1 113 ? 9.459 12.779 5.601 1.00 51.03 113 GLN A C 1
ATOM 836 O O . GLN A 1 113 ? 9.263 13.963 5.316 1.00 51.03 113 GLN A O 1
ATOM 841 N N . GLN A 1 114 ? 10.620 12.190 5.290 1.00 45.41 114 GLN A N 1
ATOM 842 C CA . GLN A 1 114 ? 11.691 12.898 4.571 1.00 45.41 114 GLN A CA 1
ATOM 843 C C . GLN A 1 114 ? 11.354 13.164 3.096 1.00 45.41 114 GLN A C 1
ATOM 845 O O . GLN A 1 114 ? 11.779 14.189 2.558 1.00 45.41 114 GLN A O 1
ATOM 850 N N . GLY A 1 115 ? 10.553 12.302 2.457 1.00 46.47 115 GLY A N 1
ATOM 851 C CA . GLY A 1 115 ? 10.028 12.555 1.111 1.00 46.47 115 GLY A CA 1
ATOM 852 C C . GLY A 1 115 ? 9.124 13.792 1.045 1.00 46.47 115 GLY A C 1
ATOM 853 O O . GLY A 1 115 ? 9.244 14.580 0.110 1.00 46.47 115 GLY A O 1
ATOM 854 N N . GLN A 1 116 ? 8.291 14.006 2.072 1.00 46.72 116 GLN A N 1
ATOM 855 C CA . GLN A 1 116 ? 7.368 15.148 2.164 1.00 46.72 116 GLN A CA 1
ATOM 856 C C . GLN A 1 116 ? 8.073 16.464 2.540 1.00 46.72 116 GLN A C 1
ATOM 858 O O . GLN A 1 116 ? 7.832 17.493 1.906 1.00 46.72 116 GLN A O 1
ATOM 863 N N . ARG A 1 117 ? 9.036 16.443 3.477 1.00 48.41 117 ARG A N 1
ATOM 864 C CA . ARG A 1 117 ? 9.800 17.659 3.837 1.00 48.41 117 ARG A CA 1
ATOM 865 C C . ARG A 1 117 ? 10.636 18.213 2.682 1.00 48.41 117 ARG A C 1
ATOM 867 O O . ARG A 1 117 ? 10.827 19.423 2.579 1.00 48.41 117 ARG A O 1
ATOM 874 N N . LYS A 1 118 ? 11.141 17.346 1.797 1.00 44.53 118 L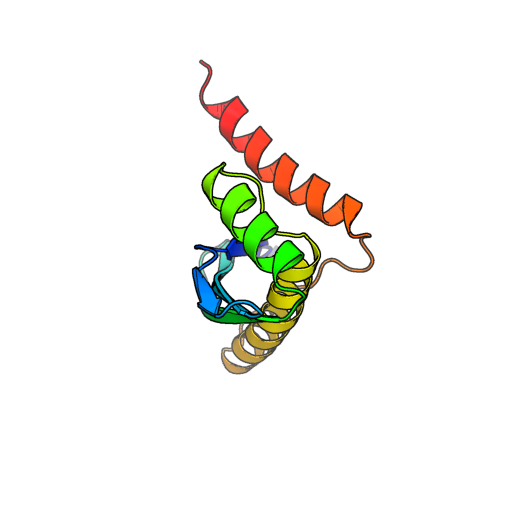YS A N 1
ATOM 875 C CA . LYS A 1 118 ? 11.965 17.775 0.654 1.00 44.53 118 LYS A CA 1
ATOM 876 C C . LYS A 1 118 ? 11.142 18.456 -0.449 1.00 44.53 118 LYS A C 1
ATOM 878 O O . LYS A 1 118 ? 11.708 19.232 -1.216 1.00 44.53 118 LYS A O 1
ATOM 883 N N . SER A 1 119 ? 9.833 18.191 -0.523 1.00 50.94 119 SER A N 1
ATOM 884 C CA . SER A 1 119 ? 8.914 18.894 -1.428 1.00 50.94 119 SER A CA 1
ATOM 885 C C . SER A 1 119 ? 8.520 20.281 -0.921 1.00 50.94 119 SER A C 1
ATOM 887 O O . SER A 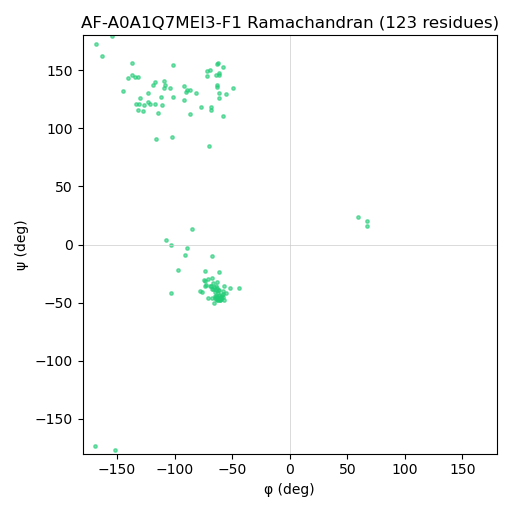1 119 ? 8.507 21.203 -1.726 1.00 50.94 119 SER A O 1
ATOM 889 N N . GLU A 1 120 ? 8.273 20.471 0.379 1.00 46.72 120 GLU A N 1
ATOM 890 C CA . GLU A 1 120 ? 7.876 21.785 0.925 1.00 46.72 120 GLU A CA 1
ATOM 891 C C . GLU A 1 120 ? 9.009 22.821 0.881 1.00 46.72 120 GLU A C 1
ATOM 893 O O . GLU A 1 120 ? 8.772 23.982 0.557 1.00 46.72 120 GLU A O 1
ATOM 898 N N . ALA A 1 121 ? 10.262 22.403 1.087 1.00 51.16 121 ALA A N 1
ATOM 899 C CA . ALA A 1 121 ? 11.419 23.304 1.042 1.00 51.16 121 ALA A CA 1
ATOM 900 C C . ALA A 1 121 ? 11.732 23.873 -0.361 1.00 51.16 121 ALA A C 1
ATOM 902 O O . ALA A 1 121 ? 12.574 24.760 -0.485 1.00 51.16 121 ALA A O 1
ATOM 903 N N . ARG A 1 122 ? 11.096 23.366 -1.429 1.00 49.12 122 ARG A N 1
ATOM 904 C CA . ARG A 1 122 ? 11.305 23.846 -2.808 1.00 49.12 122 ARG A CA 1
ATOM 905 C C . ARG A 1 122 ? 10.352 24.961 -3.245 1.00 49.12 122 ARG A C 1
ATOM 907 O O . ARG A 1 122 ? 10.584 25.517 -4.313 1.00 49.12 122 ARG A O 1
ATOM 914 N N . TYR A 1 123 ? 9.319 25.286 -2.465 1.00 46.03 123 TYR A N 1
ATOM 915 C CA . TYR A 1 123 ? 8.302 26.275 -2.857 1.00 46.03 123 TYR A CA 1
ATOM 916 C C . TYR A 1 123 ? 8.392 27.612 -2.109 1.00 46.03 123 TYR A C 1
ATOM 918 O O . TYR A 1 123 ? 7.568 28.489 -2.345 1.00 46.03 123 TYR A O 1
ATOM 926 N N . THR A 1 124 ? 9.391 27.806 -1.243 1.00 52.28 124 THR A N 1
ATOM 927 C CA . THR A 1 124 ? 9.661 29.109 -0.618 1.00 52.28 124 THR A CA 1
ATOM 928 C C . THR A 1 124 ? 10.849 29.788 -1.303 1.00 52.28 124 THR A C 1
ATOM 930 O O . THR A 1 124 ? 12.008 29.550 -0.953 1.00 52.28 124 THR A O 1
ATOM 933 N N . THR A 1 125 ? 10.567 30.616 -2.304 1.00 49.31 125 THR A N 1
ATOM 934 C CA . THR A 1 125 ? 11.434 31.696 -2.801 1.00 49.31 125 THR A CA 1
ATOM 935 C C . THR A 1 125 ? 10.542 32.845 -3.222 1.00 49.31 125 THR A C 1
ATOM 937 O O . THR A 1 125 ? 9.532 32.563 -3.904 1.00 49.31 125 THR A O 1
#